Protein AF-A0A3D5FPA0-F1 (afdb_monomer_lite)

Structure (mmCIF, N/CA/C/O backbone):
data_AF-A0A3D5FPA0-F1
#
_entry.id   AF-A0A3D5FPA0-F1
#
loop_
_atom_site.group_PDB
_atom_site.id
_atom_site.type_symbol
_atom_site.label_atom_id
_atom_site.label_alt_id
_atom_site.label_comp_id
_atom_site.label_asym_id
_atom_site.label_entity_id
_atom_site.label_seq_id
_atom_site.pdbx_PDB_ins_code
_atom_site.Cartn_x
_atom_site.Cartn_y
_atom_site.Cartn_z
_atom_site.occupancy
_atom_site.B_iso_or_equiv
_atom_site.auth_seq_id
_atom_site.auth_comp_id
_atom_site.auth_asym_id
_atom_site.auth_atom_id
_atom_site.pdbx_PDB_model_num
ATOM 1 N N . MET A 1 1 ? 46.579 -49.735 29.151 1.00 42.44 1 MET A N 1
ATOM 2 C CA . MET A 1 1 ? 47.731 -49.195 28.395 1.00 42.44 1 MET A CA 1
ATOM 3 C C . MET A 1 1 ? 47.621 -49.626 26.942 1.00 42.44 1 MET A C 1
ATOM 5 O O . MET A 1 1 ? 47.303 -50.780 26.711 1.00 42.44 1 MET A O 1
ATOM 9 N N . LYS A 1 2 ? 47.980 -48.702 26.039 1.00 40.12 2 LYS A N 1
ATOM 10 C CA . LYS A 1 2 ? 48.368 -48.879 24.626 1.00 40.12 2 LYS A CA 1
ATOM 11 C C . LYS A 1 2 ? 47.260 -48.957 23.562 1.00 40.12 2 LYS A C 1
ATOM 13 O O . LYS A 1 2 ? 46.581 -49.954 23.372 1.00 40.12 2 LYS A O 1
ATOM 18 N N . ARG A 1 3 ? 47.174 -47.816 22.866 1.00 49.62 3 ARG A N 1
ATOM 19 C CA . ARG A 1 3 ? 46.714 -47.598 21.490 1.00 49.62 3 ARG A CA 1
ATOM 20 C C . ARG A 1 3 ? 47.587 -48.359 20.471 1.00 49.62 3 ARG A C 1
ATOM 22 O O . ARG A 1 3 ? 48.685 -48.769 20.836 1.00 49.62 3 ARG A O 1
ATOM 29 N N . LEU A 1 4 ? 47.122 -48.331 19.212 1.00 48.69 4 LEU A N 1
ATOM 30 C CA . LEU A 1 4 ? 47.716 -48.721 17.911 1.00 48.69 4 LEU A CA 1
ATOM 31 C C . LEU A 1 4 ? 47.175 -50.054 17.379 1.00 48.69 4 LEU A C 1
ATOM 33 O O . LEU A 1 4 ? 47.233 -51.052 18.076 1.00 48.69 4 LEU A O 1
ATOM 37 N N . GLY A 1 5 ? 46.690 -50.164 16.146 1.00 44.59 5 GLY A N 1
ATOM 38 C CA . GLY A 1 5 ? 46.490 -49.191 15.078 1.00 44.59 5 GLY A CA 1
ATOM 39 C C . GLY A 1 5 ? 45.692 -49.867 13.960 1.00 44.59 5 GLY A C 1
ATOM 40 O O . GLY A 1 5 ? 45.745 -51.086 13.821 1.00 44.59 5 GLY A O 1
ATOM 41 N N . VAL A 1 6 ? 44.931 -49.093 13.190 1.00 55.66 6 VAL A N 1
ATOM 42 C CA . VAL A 1 6 ? 44.276 -49.600 11.978 1.00 55.66 6 VAL A CA 1
ATOM 43 C C . VAL A 1 6 ? 44.965 -48.922 10.796 1.00 55.66 6 VAL A C 1
ATOM 45 O O . VAL A 1 6 ? 44.918 -47.693 10.708 1.00 55.66 6 VAL A O 1
ATOM 48 N N . PRO A 1 7 ? 45.689 -49.677 9.954 1.00 48.78 7 PRO A N 1
ATOM 49 C CA . PRO A 1 7 ? 46.423 -49.121 8.837 1.00 48.78 7 PRO A CA 1
ATOM 50 C C . PRO A 1 7 ? 45.489 -48.835 7.662 1.00 48.78 7 PRO A C 1
ATOM 52 O O . PRO A 1 7 ? 44.495 -49.517 7.429 1.00 48.78 7 PRO A O 1
ATOM 55 N N . SER A 1 8 ? 45.891 -47.813 6.920 1.00 49.59 8 SER A N 1
ATOM 56 C CA . SER A 1 8 ? 45.467 -47.461 5.574 1.00 49.59 8 SER A CA 1
ATOM 57 C C . SER A 1 8 ? 45.300 -48.692 4.671 1.00 49.59 8 SER A C 1
ATOM 59 O O . SER A 1 8 ? 46.284 -49.327 4.294 1.00 49.59 8 SER A O 1
ATOM 61 N N . LEU A 1 9 ? 44.060 -49.020 4.309 1.00 46.31 9 LEU A N 1
ATOM 62 C CA . LEU A 1 9 ? 43.745 -49.844 3.148 1.00 46.31 9 LEU A CA 1
ATOM 63 C C . LEU A 1 9 ? 42.365 -49.407 2.630 1.00 46.31 9 LEU A C 1
ATOM 65 O O . LEU A 1 9 ? 41.378 -49.518 3.350 1.00 46.31 9 LEU A O 1
ATOM 69 N N . ILE A 1 10 ? 42.321 -48.962 1.367 1.00 49.41 10 ILE A N 1
ATOM 70 C CA . ILE A 1 10 ? 41.118 -48.701 0.549 1.00 49.41 10 ILE A CA 1
ATOM 71 C C . ILE A 1 10 ? 40.414 -47.360 0.882 1.00 49.41 10 ILE A C 1
ATOM 73 O O . ILE A 1 10 ? 39.303 -47.327 1.388 1.00 49.41 10 ILE A O 1
ATOM 77 N N . LEU A 1 11 ? 41.005 -46.171 0.730 1.00 49.81 11 LEU A N 1
ATOM 78 C CA . LEU A 1 11 ? 41.378 -45.488 -0.520 1.00 49.81 11 LEU A CA 1
ATOM 79 C C . LEU A 1 11 ? 41.120 -46.278 -1.819 1.00 49.81 11 LEU A C 1
ATOM 81 O O . LEU A 1 11 ? 42.069 -46.782 -2.398 1.00 49.81 11 LEU A O 1
ATOM 85 N N . LEU A 1 12 ? 39.853 -46.417 -2.239 1.00 46.34 12 LEU A N 1
ATOM 86 C CA . LEU A 1 12 ? 39.414 -46.729 -3.620 1.00 46.34 12 LEU A CA 1
ATOM 87 C C . LEU A 1 12 ? 37.866 -46.723 -3.704 1.00 46.34 12 LEU A C 1
ATOM 89 O O . LEU A 1 12 ? 37.225 -47.721 -4.009 1.00 46.34 12 LEU A O 1
ATOM 93 N N . PHE A 1 13 ? 37.245 -45.577 -3.422 1.00 42.53 13 PHE A N 1
ATOM 94 C CA . PHE A 1 13 ? 35.935 -45.247 -4.007 1.00 42.53 13 PHE A CA 1
ATOM 95 C C . PHE A 1 13 ? 36.018 -43.839 -4.595 1.00 42.53 13 PHE A C 1
ATOM 97 O O . PHE A 1 13 ? 35.327 -42.894 -4.228 1.00 42.53 13 PHE A O 1
ATOM 104 N N . SER A 1 14 ? 37.011 -43.704 -5.469 1.00 44.31 14 SER A N 1
ATOM 105 C CA . SER A 1 14 ? 37.078 -42.663 -6.470 1.00 44.31 14 SER A CA 1
ATOM 106 C C . SER A 1 14 ? 35.885 -42.805 -7.412 1.00 44.31 14 SER A C 1
ATOM 108 O O . SER A 1 14 ? 35.774 -43.818 -8.094 1.00 44.31 14 SER A O 1
ATOM 110 N N . LEU A 1 15 ? 35.121 -41.717 -7.507 1.00 52.38 15 LEU A N 1
ATOM 111 C CA . LEU A 1 15 ? 34.767 -41.081 -8.776 1.00 52.38 15 LEU A CA 1
ATOM 112 C C . LEU A 1 15 ? 33.705 -41.779 -9.646 1.00 52.38 15 LEU A C 1
ATOM 114 O O . LEU A 1 15 ? 33.808 -42.958 -9.964 1.00 52.38 15 LEU A O 1
ATOM 118 N N . SER A 1 16 ? 32.777 -40.958 -10.159 1.00 50.19 16 SER A N 1
ATOM 119 C CA . SER A 1 16 ? 31.580 -41.265 -10.977 1.00 50.19 16 SER A CA 1
ATOM 120 C C . SER A 1 16 ? 30.334 -41.447 -10.100 1.00 50.19 16 SER A C 1
ATOM 122 O O . SER A 1 16 ? 30.179 -42.458 -9.435 1.00 50.19 16 SER A O 1
ATOM 124 N N . ILE A 1 17 ? 29.420 -40.479 -10.006 1.00 49.50 17 ILE A N 1
ATOM 125 C CA . ILE A 1 17 ? 28.580 -40.026 -11.119 1.00 49.50 17 ILE A CA 1
ATOM 126 C C . ILE A 1 17 ? 28.383 -38.504 -11.074 1.00 49.50 17 ILE A C 1
ATOM 128 O O . ILE A 1 17 ? 27.744 -37.940 -10.190 1.00 49.50 17 ILE A O 1
ATOM 132 N N . LEU A 1 18 ? 28.957 -37.877 -12.093 1.00 50.56 18 LEU A N 1
ATOM 133 C CA . LEU A 1 18 ? 28.573 -36.603 -12.678 1.00 50.56 18 LEU A CA 1
ATOM 134 C C . LEU A 1 18 ? 27.237 -36.794 -13.411 1.00 50.56 18 LEU A C 1
ATOM 136 O O . LEU A 1 18 ? 27.136 -37.747 -14.181 1.00 50.56 18 LEU A O 1
ATOM 140 N N . SER A 1 19 ? 26.260 -35.911 -13.174 1.00 45.09 19 SER A N 1
ATOM 141 C CA . SER A 1 19 ? 25.299 -35.344 -14.152 1.00 45.09 19 SER A CA 1
ATOM 142 C C . SER A 1 19 ? 24.107 -34.719 -13.410 1.00 45.09 19 SER A C 1
ATOM 144 O O . SER A 1 19 ? 23.023 -35.295 -13.361 1.00 45.09 19 SER A O 1
ATOM 146 N N . ALA A 1 20 ? 24.292 -33.540 -12.812 1.00 51.88 20 ALA A N 1
ATOM 147 C CA . ALA A 1 20 ? 23.155 -32.645 -12.614 1.00 51.88 20 ALA A CA 1
ATOM 148 C C . ALA A 1 20 ? 22.928 -31.928 -13.956 1.00 51.88 20 ALA A C 1
ATOM 150 O O . ALA A 1 20 ? 23.916 -31.483 -14.544 1.00 51.88 20 ALA A O 1
ATOM 151 N N . PRO A 1 21 ? 21.694 -31.835 -14.480 1.00 53.19 21 PRO A N 1
ATOM 152 C CA . PRO A 1 21 ? 21.444 -31.017 -15.654 1.00 53.19 21 PRO A CA 1
ATOM 153 C C . PRO A 1 21 ? 21.794 -29.575 -15.289 1.00 53.19 21 PRO A C 1
ATOM 155 O O . PRO A 1 21 ? 21.227 -29.008 -14.354 1.00 53.19 21 PRO A O 1
ATOM 158 N N . GLU A 1 22 ? 22.764 -29.007 -16.001 1.00 47.34 22 GLU A N 1
ATOM 159 C CA . GLU A 1 22 ? 23.011 -27.573 -16.005 1.00 47.34 22 GLU A CA 1
ATOM 160 C C . GLU A 1 22 ? 21.697 -26.919 -16.424 1.00 47.34 22 GLU A C 1
ATOM 162 O O . GLU A 1 22 ? 21.293 -26.974 -17.587 1.00 47.34 22 GLU A O 1
ATOM 167 N N . ALA A 1 23 ? 20.973 -26.368 -15.448 1.00 49.09 23 ALA A N 1
ATOM 168 C CA . ALA A 1 23 ? 19.883 -25.464 -15.735 1.00 49.09 23 ALA A CA 1
ATOM 169 C C . ALA A 1 23 ? 20.468 -24.401 -16.662 1.00 49.09 23 ALA A C 1
ATOM 171 O O . ALA A 1 23 ? 21.440 -23.726 -16.308 1.00 49.09 23 ALA A O 1
ATOM 172 N N . LEU A 1 24 ? 19.916 -24.348 -17.871 1.00 43.62 24 LEU A N 1
ATOM 173 C CA . LEU A 1 24 ? 20.225 -23.385 -18.904 1.00 43.62 24 LEU A CA 1
ATOM 174 C C . LEU A 1 24 ? 19.980 -21.995 -18.310 1.00 43.62 24 LEU A C 1
ATOM 176 O O . LEU A 1 24 ? 18.877 -21.458 -18.370 1.00 43.62 24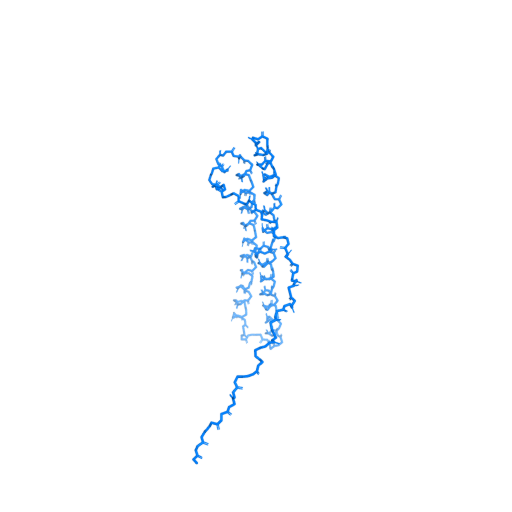 LEU A O 1
ATOM 180 N N . HIS A 1 25 ? 21.004 -21.430 -17.676 1.00 42.97 25 HIS A N 1
ATOM 181 C CA . HIS A 1 25 ? 21.039 -20.026 -17.333 1.00 42.97 25 HIS A CA 1
ATOM 182 C C . HIS A 1 25 ? 21.196 -19.324 -18.673 1.00 42.97 25 HIS A C 1
ATOM 184 O O . HIS A 1 25 ? 22.310 -19.100 -19.147 1.00 42.97 25 HIS A O 1
ATOM 190 N N . ALA A 1 26 ? 20.069 -19.038 -19.326 1.00 43.28 26 ALA A N 1
ATOM 191 C CA . ALA A 1 26 ? 20.018 -17.977 -20.306 1.00 43.28 26 ALA A CA 1
ATOM 192 C C . ALA A 1 26 ? 20.499 -16.733 -19.558 1.00 43.28 26 ALA A C 1
ATOM 194 O O . ALA A 1 26 ? 19.760 -16.126 -18.786 1.00 43.28 26 ALA A O 1
ATOM 195 N N . ALA A 1 27 ? 21.793 -16.445 -19.687 1.00 36.53 27 ALA A N 1
ATOM 196 C CA . ALA A 1 27 ? 22.389 -15.231 -19.192 1.00 36.53 27 ALA A CA 1
ATOM 197 C C . ALA A 1 27 ? 21.688 -14.109 -19.948 1.00 36.53 27 ALA A C 1
ATOM 199 O O . ALA A 1 27 ? 22.028 -13.810 -21.093 1.00 36.53 27 ALA A O 1
ATOM 200 N N . ILE A 1 28 ? 20.655 -13.542 -19.328 1.00 39.78 28 ILE A N 1
ATOM 201 C CA . ILE A 1 28 ? 20.082 -12.287 -19.774 1.00 39.78 28 ILE A CA 1
ATOM 202 C C . ILE A 1 28 ? 21.263 -11.326 -19.713 1.00 39.78 28 ILE A C 1
ATOM 204 O O . ILE A 1 28 ? 21.742 -10.987 -18.629 1.00 39.78 28 ILE A O 1
ATOM 208 N N . LYS A 1 29 ? 21.804 -10.961 -20.878 1.00 37.78 29 LYS A N 1
ATOM 209 C CA . LYS A 1 29 ? 22.749 -9.857 -21.007 1.00 37.78 29 LYS A CA 1
ATOM 210 C C . LYS A 1 29 ? 21.966 -8.590 -20.684 1.00 37.78 29 LYS A C 1
ATOM 212 O O . LYS A 1 29 ? 21.555 -7.858 -21.573 1.00 37.78 29 LYS A O 1
ATOM 217 N N . ILE A 1 30 ? 21.722 -8.356 -19.399 1.00 44.03 30 ILE A N 1
ATOM 218 C CA . ILE A 1 30 ? 21.310 -7.054 -18.905 1.00 44.03 30 ILE A CA 1
ATOM 219 C C . ILE A 1 30 ? 22.582 -6.220 -18.973 1.00 44.03 30 ILE A C 1
ATOM 221 O O . ILE A 1 30 ? 23.387 -6.196 -18.042 1.00 44.03 30 ILE A O 1
ATOM 225 N N . GLY A 1 31 ? 22.825 -5.610 -20.133 1.00 46.19 31 GLY A N 1
ATOM 226 C CA . GLY A 1 31 ? 23.714 -4.464 -20.175 1.00 46.19 31 GLY A CA 1
ATOM 227 C C . GLY A 1 31 ? 23.150 -3.458 -19.181 1.00 46.19 31 GLY A C 1
ATOM 228 O O . GLY A 1 31 ? 21.977 -3.103 -19.277 1.00 46.19 31 GLY A O 1
ATOM 229 N N . TYR A 1 32 ? 23.949 -3.055 -18.194 1.00 41.78 32 TYR A N 1
ATOM 230 C CA . TYR A 1 32 ? 23.642 -1.888 -17.375 1.00 41.78 32 TYR A CA 1
ATOM 231 C C . TYR A 1 32 ? 23.632 -0.681 -18.316 1.00 41.78 32 TYR A C 1
ATOM 233 O O . TYR A 1 32 ? 24.656 -0.034 -18.526 1.00 41.78 32 TYR A O 1
ATOM 241 N N . ILE A 1 33 ? 22.497 -0.427 -18.960 1.00 51.84 33 ILE A N 1
ATOM 242 C CA . ILE A 1 33 ? 22.252 0.853 -19.596 1.00 51.84 33 ILE A CA 1
ATOM 243 C C . ILE A 1 33 ? 21.822 1.755 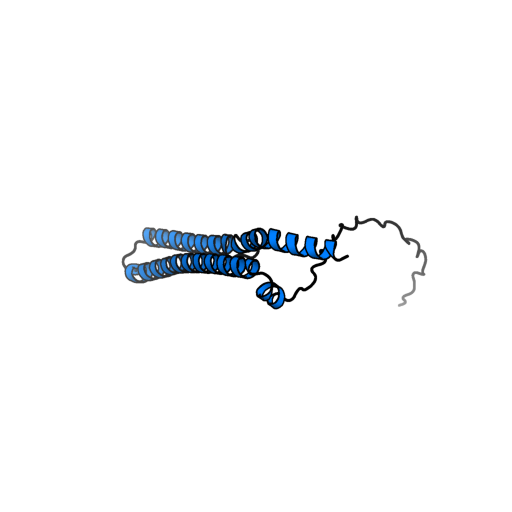-18.454 1.00 51.84 33 ILE A C 1
ATOM 245 O O . ILE A 1 33 ? 20.846 1.457 -17.764 1.00 51.84 33 ILE A O 1
ATOM 249 N N . ASP A 1 34 ? 22.605 2.802 -18.216 1.00 57.09 34 ASP A N 1
ATOM 250 C CA . ASP A 1 34 ? 22.283 3.804 -17.215 1.00 57.09 34 ASP A CA 1
ATOM 251 C C . ASP A 1 34 ? 20.848 4.281 -17.463 1.00 57.09 34 ASP A C 1
ATOM 253 O O . ASP A 1 34 ? 20.521 4.789 -18.542 1.00 57.09 34 ASP A O 1
ATOM 257 N N . SER A 1 35 ? 19.974 4.047 -16.486 1.00 57.56 35 SER A N 1
ATOM 258 C CA . SER A 1 35 ? 18.567 4.431 -16.541 1.00 57.56 35 SER A CA 1
ATOM 259 C C . SER A 1 35 ? 18.402 5.920 -16.856 1.00 57.56 35 SER A C 1
ATOM 261 O O . SER A 1 35 ? 17.415 6.293 -17.485 1.00 57.56 35 SER A O 1
ATOM 263 N N . GLU A 1 36 ? 19.389 6.759 -16.514 1.00 58.28 36 GLU A N 1
ATOM 264 C CA . GLU A 1 36 ? 19.419 8.177 -16.882 1.00 58.28 36 GLU A CA 1
ATOM 265 C C . GLU A 1 36 ? 19.540 8.386 -18.403 1.00 58.28 36 GLU A C 1
ATOM 267 O O . GLU A 1 36 ? 18.809 9.188 -18.982 1.00 58.28 36 GLU A O 1
ATOM 272 N N . ILE A 1 37 ? 20.391 7.614 -19.088 1.00 62.41 37 ILE A N 1
ATOM 273 C CA . ILE A 1 37 ? 20.597 7.736 -20.540 1.00 62.41 37 ILE A CA 1
ATOM 274 C C . ILE A 1 37 ? 19.356 7.268 -21.306 1.00 62.41 37 ILE A C 1
ATOM 276 O O . ILE A 1 37 ? 18.956 7.908 -22.281 1.00 62.41 37 ILE A O 1
ATOM 280 N N . LEU A 1 38 ? 18.719 6.178 -20.86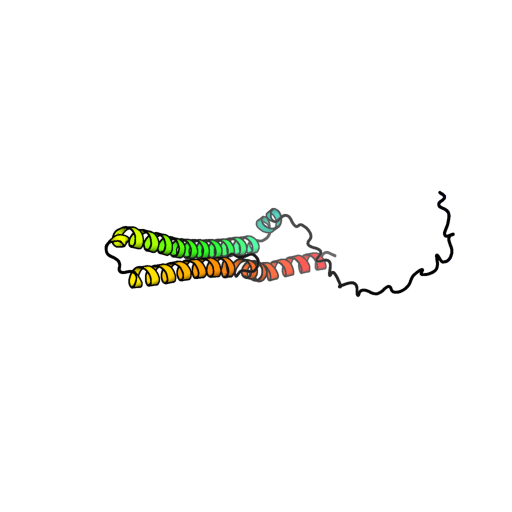8 1.00 62.28 38 LEU A N 1
ATOM 281 C CA . LEU A 1 38 ? 17.457 5.723 -21.462 1.00 62.28 38 LEU A CA 1
ATOM 282 C C . LEU A 1 38 ? 16.351 6.765 -21.268 1.00 62.28 38 LEU A C 1
ATOM 284 O O . LEU A 1 38 ? 15.624 7.063 -22.215 1.00 62.28 38 LEU A O 1
ATOM 288 N N . ARG A 1 39 ? 16.275 7.383 -20.083 1.00 60.50 39 ARG A N 1
ATOM 289 C CA . ARG A 1 39 ? 15.293 8.429 -19.768 1.00 60.50 39 ARG A C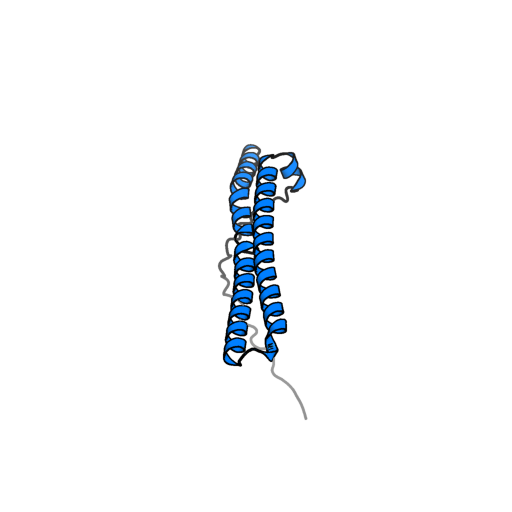A 1
ATOM 290 C C . ARG A 1 39 ? 15.476 9.699 -20.603 1.00 60.50 39 ARG A C 1
ATOM 292 O O . ARG A 1 39 ? 14.484 10.337 -20.955 1.00 60.50 39 ARG A O 1
ATOM 299 N N . GLU A 1 40 ? 16.712 10.079 -20.921 1.00 64.56 40 GLU A N 1
ATOM 300 C CA . GLU A 1 40 ? 17.011 11.240 -21.773 1.00 64.56 40 GLU A CA 1
ATOM 301 C C . GLU A 1 40 ? 16.765 10.973 -23.263 1.00 64.56 40 GLU A C 1
ATOM 303 O O . GLU A 1 40 ? 16.387 11.879 -24.008 1.00 64.56 40 GLU A O 1
ATOM 308 N N . ARG A 1 41 ? 16.997 9.738 -23.718 1.00 68.56 41 ARG A N 1
ATOM 309 C CA . ARG A 1 41 ? 16.971 9.380 -25.145 1.00 68.56 41 ARG A CA 1
ATOM 310 C C . ARG A 1 41 ? 15.626 8.826 -25.614 1.00 68.56 41 ARG A C 1
ATOM 312 O O . ARG A 1 41 ? 15.366 8.867 -26.814 1.00 68.56 41 ARG A O 1
ATOM 319 N N . MET A 1 42 ? 14.791 8.318 -24.707 1.00 75.31 42 MET A N 1
ATOM 320 C CA . MET A 1 42 ? 13.546 7.616 -25.037 1.00 75.31 42 MET A CA 1
ATOM 321 C C . MET A 1 42 ? 12.361 8.193 -24.244 1.00 75.31 42 MET A C 1
ATOM 323 O O . MET A 1 42 ? 12.137 7.823 -23.087 1.00 75.31 42 MET A O 1
ATOM 327 N N . PRO A 1 43 ? 11.562 9.08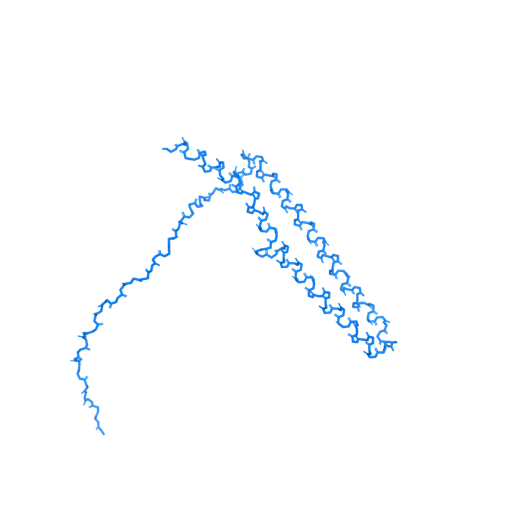8 -24.850 1.00 82.12 43 PRO A N 1
ATOM 328 C CA . PRO A 1 43 ? 10.369 9.665 -24.226 1.00 82.12 43 PRO A CA 1
ATOM 329 C C . PRO A 1 43 ? 9.366 8.624 -23.703 1.00 82.12 43 PRO A C 1
ATOM 331 O O . PRO A 1 43 ? 8.606 8.910 -22.777 1.00 82.12 43 PRO A O 1
ATOM 334 N N . GLU A 1 44 ? 9.359 7.420 -24.278 1.00 81.56 44 GLU A N 1
ATOM 335 C CA . GLU A 1 44 ? 8.529 6.295 -23.850 1.00 81.56 44 GLU A CA 1
ATOM 336 C C . GLU A 1 44 ? 8.875 5.816 -22.434 1.00 81.56 44 GLU A C 1
ATOM 338 O O . GLU A 1 44 ? 7.961 5.539 -21.659 1.00 81.56 44 GLU A O 1
ATOM 343 N N . PHE A 1 45 ? 10.158 5.802 -22.048 1.00 82.06 45 PHE A N 1
ATOM 344 C CA . PHE A 1 45 ? 10.562 5.454 -20.678 1.00 82.06 45 PHE A CA 1
ATOM 345 C C . PHE A 1 45 ? 9.963 6.427 -19.662 1.00 82.06 45 PHE A C 1
ATOM 347 O O . PHE A 1 45 ? 9.403 6.006 -18.654 1.00 82.06 45 PHE A O 1
ATOM 354 N N . GLN A 1 46 ? 9.984 7.728 -19.965 1.00 82.31 46 GLN A N 1
ATOM 355 C CA . GLN A 1 46 ? 9.392 8.734 -19.084 1.00 82.31 46 GLN A CA 1
ATOM 356 C C . GLN A 1 46 ? 7.868 8.593 -18.959 1.00 82.31 46 GLN A C 1
ATOM 358 O O . GLN A 1 46 ? 7.294 8.935 -17.926 1.00 82.31 46 GLN A O 1
ATOM 363 N N . GLN A 1 47 ? 7.182 8.143 -20.014 1.00 87.88 47 GLN A N 1
ATOM 364 C CA . GLN A 1 47 ? 5.740 7.884 -19.950 1.00 87.88 47 GLN A CA 1
ATOM 365 C C . GLN A 1 47 ? 5.436 6.704 -19.027 1.00 87.88 47 GLN A C 1
ATOM 367 O O . GLN A 1 47 ? 4.557 6.823 -18.176 1.00 87.88 47 GLN A O 1
ATOM 372 N N . ILE A 1 48 ? 6.206 5.622 -19.147 1.00 88.81 48 ILE A N 1
ATOM 373 C CA . ILE A 1 48 ? 6.081 4.431 -18.301 1.00 88.81 48 ILE A CA 1
ATOM 374 C C . ILE A 1 48 ? 6.369 4.772 -16.836 1.00 88.81 48 ILE A C 1
ATOM 376 O O . ILE A 1 48 ? 5.585 4.404 -15.965 1.00 88.81 48 ILE A O 1
ATOM 380 N N . GLU A 1 49 ? 7.441 5.522 -16.557 1.00 85.44 49 GLU A N 1
ATOM 381 C CA . GLU A 1 49 ? 7.766 5.998 -15.204 1.00 85.44 49 GLU A CA 1
ATOM 382 C C . GLU A 1 49 ? 6.601 6.795 -14.597 1.00 85.44 49 GLU A C 1
ATOM 384 O O . GLU A 1 49 ? 6.186 6.528 -13.469 1.00 85.44 49 GLU A O 1
ATOM 389 N N . ARG A 1 50 ? 6.017 7.734 -15.357 1.00 90.88 50 ARG A N 1
ATOM 390 C CA . ARG A 1 50 ? 4.860 8.520 -14.898 1.00 90.88 50 ARG A CA 1
ATOM 391 C C . ARG A 1 50 ? 3.628 7.660 -14.643 1.00 90.88 50 ARG A C 1
ATOM 393 O O . ARG A 1 50 ? 2.900 7.913 -13.686 1.00 90.88 50 ARG A O 1
ATOM 400 N N . GLU A 1 51 ? 3.364 6.679 -15.498 1.00 92.50 51 GLU A N 1
ATOM 401 C CA . GLU A 1 51 ? 2.217 5.792 -15.331 1.00 92.50 51 GLU A CA 1
ATOM 402 C C . GLU A 1 51 ? 2.372 4.900 -14.097 1.00 92.50 51 GLU A C 1
ATOM 404 O O . GLU A 1 51 ? 1.443 4.806 -13.293 1.00 92.50 51 GLU A O 1
ATOM 409 N N . LEU A 1 52 ? 3.555 4.318 -13.895 1.00 92.38 52 LEU A N 1
ATOM 410 C CA . LEU A 1 52 ? 3.859 3.520 -12.709 1.00 92.38 52 LEU A CA 1
ATOM 411 C C . LEU A 1 52 ? 3.764 4.346 -11.428 1.00 92.38 52 LEU A C 1
ATOM 413 O O . LEU A 1 52 ? 3.154 3.891 -10.464 1.00 92.38 52 LEU A O 1
ATOM 417 N N . GLU A 1 53 ? 4.296 5.567 -11.426 1.00 91.81 53 GLU A N 1
ATOM 418 C CA . GLU A 1 53 ? 4.198 6.460 -10.271 1.00 91.81 53 GLU A CA 1
ATOM 419 C C . GLU A 1 53 ? 2.736 6.816 -9.962 1.00 91.81 53 GLU A C 1
ATOM 421 O O . GLU A 1 53 ? 2.311 6.750 -8.810 1.00 91.81 53 GLU A O 1
ATOM 426 N N . ARG A 1 54 ? 1.918 7.088 -10.988 1.00 97.00 54 ARG A N 1
ATOM 427 C CA . ARG A 1 54 ? 0.478 7.331 -10.811 1.00 97.00 54 ARG A CA 1
ATOM 428 C C . ARG A 1 54 ? -0.234 6.122 -10.196 1.00 97.00 54 ARG A C 1
ATOM 430 O O . ARG A 1 54 ? -1.054 6.295 -9.295 1.00 97.00 54 ARG A O 1
ATOM 437 N N . LEU A 1 55 ? 0.041 4.907 -10.683 1.00 95.19 55 LEU A N 1
ATOM 438 C CA . LEU A 1 55 ? -0.541 3.684 -10.116 1.00 95.19 55 LEU A CA 1
ATOM 439 C C . LEU A 1 55 ? -0.096 3.471 -8.667 1.00 95.19 55 LEU A C 1
ATOM 441 O O . LEU A 1 55 ? -0.921 3.151 -7.813 1.00 95.19 55 LEU A O 1
ATOM 445 N N . LYS A 1 56 ? 1.192 3.669 -8.384 1.00 94.25 56 LYS A N 1
ATOM 446 C CA . LYS A 1 56 ? 1.749 3.534 -7.040 1.00 94.25 56 LYS A CA 1
ATOM 447 C C . LYS A 1 56 ? 1.061 4.487 -6.063 1.00 94.25 56 LYS A C 1
ATOM 449 O O . LYS A 1 56 ? 0.554 4.022 -5.048 1.00 94.25 56 LYS A O 1
ATOM 454 N N . GLN A 1 57 ? 0.951 5.769 -6.409 1.00 96.69 57 GLN A N 1
ATOM 455 C CA . GLN A 1 57 ? 0.257 6.769 -5.589 1.00 96.69 57 GLN A CA 1
ATOM 456 C C . GLN A 1 57 ? -1.212 6.407 -5.354 1.00 96.69 57 GLN A C 1
ATOM 458 O O . GLN A 1 57 ? -1.725 6.567 -4.249 1.00 96.69 57 GLN A O 1
ATOM 463 N N . GLN A 1 58 ? -1.893 5.879 -6.374 1.00 98.12 58 GLN A N 1
ATOM 464 C CA . GLN A 1 58 ? -3.272 5.418 -6.238 1.00 98.12 58 GLN A CA 1
ATOM 465 C C . GLN A 1 58 ? -3.391 4.283 -5.207 1.00 98.12 58 GLN A C 1
ATOM 467 O O . GLN A 1 58 ? -4.275 4.324 -4.352 1.00 98.12 58 GLN A O 1
ATOM 472 N N . TYR A 1 59 ? -2.510 3.281 -5.263 1.00 98.06 59 TYR A N 1
ATOM 473 C CA . TYR A 1 59 ? -2.525 2.183 -4.295 1.00 98.06 59 TYR A CA 1
ATOM 474 C C . TYR A 1 59 ? -2.105 2.631 -2.895 1.00 98.06 59 TYR A C 1
ATOM 476 O O . TYR A 1 59 ? -2.696 2.182 -1.917 1.00 98.06 59 TYR A O 1
ATOM 484 N N . GLU A 1 60 ? -1.122 3.524 -2.781 1.00 96.31 60 GLU A N 1
ATOM 485 C CA . GLU A 1 60 ? -0.721 4.105 -1.497 1.00 96.31 60 GLU A CA 1
ATOM 486 C C . GLU A 1 60 ? -1.888 4.856 -0.846 1.00 96.31 60 GLU A C 1
ATOM 488 O O . GLU A 1 60 ? -2.167 4.637 0.333 1.00 96.31 60 GLU A O 1
ATOM 493 N N . GLN A 1 61 ? -2.637 5.652 -1.616 1.00 98.31 61 GLN A N 1
ATOM 494 C CA . GLN A 1 61 ? -3.826 6.339 -1.113 1.00 98.31 61 GLN A CA 1
ATOM 495 C C . GLN A 1 61 ? -4.901 5.351 -0.638 1.00 98.31 61 GLN A C 1
ATOM 497 O O . GLN A 1 61 ? -5.455 5.514 0.447 1.00 98.31 61 GLN A O 1
ATOM 502 N N . GLU A 1 62 ? -5.173 4.292 -1.402 1.00 98.00 62 GLU A N 1
ATOM 503 C CA . GLU A 1 62 ? -6.163 3.286 -1.002 1.00 98.00 62 GLU A CA 1
ATOM 504 C C . GLU A 1 62 ? -5.728 2.516 0.263 1.00 98.00 62 GLU A C 1
ATOM 506 O O . GLU A 1 62 ? -6.549 2.233 1.141 1.00 98.00 62 GLU A O 1
ATOM 511 N N . ALA A 1 63 ? -4.433 2.223 0.412 1.00 98.06 63 ALA A N 1
ATOM 512 C CA . ALA A 1 63 ? -3.887 1.643 1.637 1.00 98.06 63 ALA A CA 1
ATOM 513 C C . ALA A 1 63 ? -4.033 2.602 2.833 1.00 98.06 63 ALA A C 1
ATOM 515 O O . ALA A 1 63 ? -4.424 2.175 3.922 1.00 98.06 63 ALA A O 1
ATOM 516 N N . MET A 1 64 ? -3.782 3.901 2.635 1.00 97.69 64 MET A N 1
ATOM 517 C CA . MET A 1 64 ? -3.972 4.932 3.662 1.00 97.69 64 MET A CA 1
ATOM 518 C C . MET A 1 64 ? -5.436 5.064 4.098 1.00 97.69 64 MET A C 1
ATOM 520 O O . MET A 1 64 ? -5.711 5.219 5.292 1.00 97.69 64 MET A O 1
ATOM 524 N N . ASP A 1 65 ? -6.383 4.957 3.169 1.00 98.00 65 ASP A N 1
ATOM 525 C CA . ASP A 1 65 ? -7.815 5.001 3.476 1.00 98.00 65 ASP A CA 1
ATOM 526 C C . ASP A 1 65 ? -8.234 3.788 4.327 1.00 98.00 65 ASP A C 1
ATOM 528 O O . ASP A 1 65 ? -8.940 3.928 5.334 1.00 98.00 65 ASP A O 1
ATOM 532 N N . ARG A 1 66 ? -7.732 2.593 3.988 1.00 98.00 66 ARG A N 1
ATOM 533 C CA . ARG A 1 66 ? -7.932 1.358 4.772 1.00 98.00 66 ARG A CA 1
ATOM 534 C C . ARG A 1 66 ? -7.306 1.459 6.166 1.00 98.00 66 ARG A C 1
ATOM 536 O O . ARG A 1 66 ? -7.956 1.120 7.155 1.00 98.00 66 ARG A O 1
ATOM 543 N N . GLN A 1 67 ? -6.089 1.991 6.268 1.00 97.56 67 GLN A N 1
ATOM 544 C CA . GLN A 1 67 ? -5.424 2.243 7.549 1.00 97.56 67 GLN A CA 1
ATOM 545 C C . GLN A 1 67 ? -6.207 3.249 8.406 1.00 97.56 67 GLN A C 1
ATOM 547 O O . GLN A 1 67 ? -6.348 3.070 9.616 1.00 97.56 67 GLN A O 1
ATOM 552 N N . SER A 1 68 ? -6.772 4.285 7.786 1.00 97.31 68 SER A N 1
ATOM 553 C CA . SER A 1 68 ? -7.609 5.269 8.477 1.00 97.31 68 SER A CA 1
ATOM 554 C C . SER A 1 68 ? -8.894 4.645 9.024 1.00 97.31 68 SER A C 1
ATOM 556 O O . SER A 1 68 ? -9.345 5.012 10.109 1.00 97.31 68 SER A O 1
ATOM 558 N N . LYS A 1 69 ? -9.477 3.669 8.314 1.00 95.25 69 LYS A N 1
ATOM 559 C CA . LYS A 1 69 ? -10.627 2.900 8.810 1.00 95.25 69 LYS A CA 1
ATOM 560 C C . LYS A 1 69 ? -10.275 2.104 10.072 1.00 95.25 69 LYS A C 1
ATOM 562 O O . LYS A 1 69 ? -11.061 2.117 11.015 1.00 95.25 69 LYS A O 1
ATOM 567 N N . LEU A 1 70 ? -9.100 1.473 10.117 1.00 97.38 70 LEU A N 1
ATOM 568 C CA . LEU A 1 70 ? -8.617 0.754 11.305 1.00 97.38 70 LEU A CA 1
ATOM 569 C C . LEU A 1 70 ? -8.475 1.672 12.521 1.00 97.38 70 LEU A C 1
ATOM 571 O O . LEU A 1 70 ? -8.943 1.331 13.605 1.00 97.38 70 LEU A O 1
ATOM 575 N N . ILE A 1 71 ? -7.881 2.853 12.325 1.00 97.25 71 ILE A N 1
ATOM 576 C CA . ILE A 1 71 ? -7.728 3.853 13.391 1.00 97.25 71 ILE A CA 1
ATOM 577 C C . ILE A 1 71 ? -9.103 4.263 13.930 1.00 97.25 71 ILE A C 1
ATOM 579 O O . ILE A 1 71 ? -9.314 4.250 15.139 1.00 97.25 71 ILE A O 1
ATOM 583 N N . LYS A 1 72 ? -10.071 4.543 13.046 1.00 96.19 72 LYS A N 1
ATOM 584 C CA . LYS A 1 72 ? -11.445 4.882 13.452 1.00 96.19 72 LYS A CA 1
ATOM 585 C C . LYS A 1 72 ? -12.116 3.766 14.252 1.00 96.19 72 LYS A C 1
ATOM 587 O O . LYS A 1 72 ? -12.685 4.046 15.299 1.00 96.19 72 LYS A O 1
ATOM 592 N N . LEU A 1 73 ? -12.000 2.513 13.808 1.00 94.88 73 LEU A N 1
ATOM 593 C CA . LEU A 1 73 ? -12.525 1.350 14.536 1.00 94.88 73 LEU A CA 1
ATOM 594 C C . LEU A 1 73 ? -11.957 1.269 15.960 1.00 94.88 73 LEU A C 1
ATOM 596 O O . LEU A 1 73 ? -12.697 1.055 16.921 1.00 94.88 73 LEU A O 1
ATOM 600 N N . GLN A 1 74 ? -10.649 1.487 16.099 1.00 95.56 74 GLN A N 1
ATOM 601 C CA . GLN A 1 74 ? -9.970 1.464 17.389 1.00 95.56 74 GLN A CA 1
ATOM 602 C C . GLN A 1 74 ? -10.386 2.636 18.291 1.00 95.56 74 GLN A C 1
ATOM 604 O O . GLN A 1 74 ? -10.538 2.468 19.503 1.00 95.56 74 GLN A O 1
ATOM 609 N N . GLU A 1 75 ? -10.556 3.832 17.728 1.00 96.50 75 GLU A N 1
ATOM 610 C CA . GLU A 1 75 ? -11.047 4.998 18.465 1.00 96.50 75 GLU A CA 1
ATOM 611 C C . GLU A 1 75 ? -12.490 4.810 18.937 1.00 96.50 75 GLU A C 1
ATOM 613 O O . GLU A 1 75 ? -12.821 5.155 20.072 1.00 96.50 75 GLU A O 1
ATOM 618 N N . ASP A 1 76 ? -13.354 4.268 18.082 1.00 93.94 76 ASP A N 1
ATOM 619 C CA . ASP A 1 76 ? -14.762 4.046 18.401 1.00 93.94 76 ASP A CA 1
ATOM 620 C C . ASP A 1 76 ? -14.923 2.973 19.480 1.00 93.94 76 ASP A C 1
ATOM 622 O O . ASP A 1 76 ? -15.726 3.153 20.400 1.00 93.94 76 ASP A O 1
ATOM 626 N N . PHE A 1 77 ? -14.096 1.922 19.440 1.00 94.81 77 PHE A N 1
ATOM 627 C CA . PHE A 1 77 ? -14.007 0.939 20.518 1.00 94.81 77 PHE A CA 1
ATOM 628 C C . PHE A 1 77 ? -13.661 1.609 21.852 1.00 94.81 77 PHE A C 1
ATOM 630 O O . PHE A 1 77 ? -14.405 1.465 22.819 1.00 94.81 77 PHE A O 1
ATOM 637 N N . GLN A 1 78 ? -12.588 2.404 21.899 1.00 94.88 78 GLN A N 1
ATOM 638 C CA . GLN A 1 78 ? -12.140 3.073 23.128 1.00 94.88 78 GLN A CA 1
ATOM 639 C C . GLN A 1 78 ? -13.189 4.036 23.699 1.00 94.88 78 GLN A C 1
ATOM 641 O O . GLN A 1 78 ? -13.386 4.094 24.911 1.00 94.88 78 GLN A O 1
ATOM 646 N N . LYS A 1 79 ? -13.896 4.784 22.840 1.00 95.50 79 LYS A N 1
ATOM 647 C CA . LYS A 1 79 ? -14.947 5.725 23.271 1.00 95.50 79 LYS A CA 1
ATOM 648 C C . LYS A 1 79 ? -16.142 5.018 23.909 1.00 95.50 79 LYS A C 1
ATOM 650 O O . LYS A 1 79 ? -16.813 5.606 24.754 1.00 95.50 79 LYS A O 1
ATOM 655 N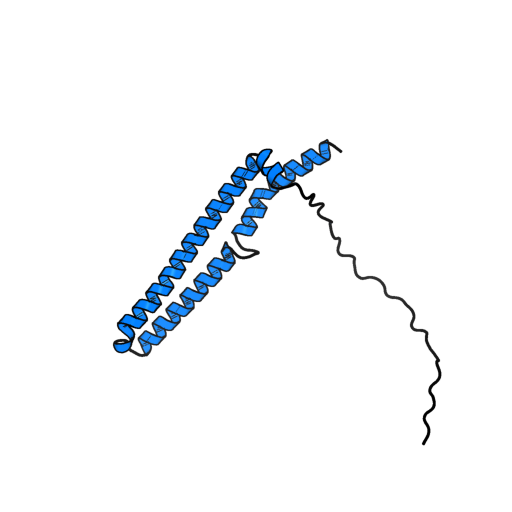 N . GLN A 1 80 ? -16.441 3.797 23.470 1.00 94.19 80 GLN A N 1
ATOM 656 C CA . GLN A 1 80 ? -17.667 3.090 23.837 1.00 94.19 80 GLN A CA 1
ATOM 657 C C . GLN A 1 80 ? -17.425 1.905 24.775 1.00 94.19 80 GLN A C 1
ATOM 659 O O . GLN A 1 80 ? -18.394 1.366 25.294 1.00 94.19 80 GLN A O 1
ATOM 664 N N . GLU A 1 81 ? -16.175 1.521 25.043 1.00 93.19 81 GLU A N 1
ATOM 665 C CA . GLU A 1 81 ? -15.782 0.266 25.704 1.00 93.19 81 GLU A CA 1
ATOM 666 C C . GLU A 1 81 ? -16.583 -0.076 26.972 1.00 93.19 81 GLU A C 1
ATOM 668 O O . GLU A 1 81 ? -16.993 -1.225 27.157 1.00 93.19 81 GLU A O 1
ATOM 673 N N . LEU A 1 82 ? -16.834 0.915 27.835 1.00 94.25 82 LEU A N 1
ATOM 674 C CA . LEU A 1 82 ? -17.573 0.744 29.095 1.00 94.25 82 LEU A CA 1
ATOM 675 C C . LEU A 1 82 ? -19.073 0.472 28.895 1.00 94.25 82 LEU A C 1
ATOM 677 O O . LEU A 1 82 ? -19.731 -0.036 29.800 1.00 94.25 82 LEU A O 1
ATOM 681 N N . LEU A 1 83 ? -19.613 0.829 27.731 1.00 94.62 83 LEU A N 1
ATOM 682 C CA . LEU A 1 83 ? -21.018 0.671 27.351 1.00 94.62 83 LEU A CA 1
ATOM 683 C C . LEU A 1 83 ? -21.258 -0.603 26.524 1.00 94.62 83 LEU A C 1
ATOM 685 O O . LEU A 1 83 ? -22.408 -0.994 26.324 1.00 94.62 83 LEU A O 1
ATOM 689 N N . LEU A 1 84 ? -20.196 -1.240 26.021 1.00 94.88 84 LEU A N 1
ATOM 690 C CA . LEU A 1 84 ? -20.297 -2.411 25.154 1.00 94.88 84 LEU A CA 1
ATOM 691 C C . LEU A 1 84 ? -20.508 -3.695 25.960 1.00 94.88 84 LEU A C 1
ATOM 693 O O . LEU A 1 84 ? -19.813 -3.958 26.943 1.00 94.88 84 LEU A O 1
ATOM 697 N N . SER A 1 85 ? -21.417 -4.543 25.477 1.00 96.88 85 SER A N 1
ATOM 698 C CA . SER A 1 85 ? -21.516 -5.934 25.923 1.00 96.88 85 SER A CA 1
ATOM 699 C C . SER A 1 85 ? -20.325 -6.754 25.421 1.00 96.88 85 SER A C 1
ATOM 701 O O . SER A 1 85 ? -19.724 -6.427 24.396 1.00 96.88 85 SER A O 1
ATOM 703 N N . ASP A 1 86 ? -20.026 -7.869 26.086 1.00 96.12 86 ASP A N 1
ATOM 704 C CA . ASP A 1 86 ? -18.935 -8.766 25.674 1.00 96.12 86 ASP A CA 1
ATOM 705 C C . ASP A 1 86 ? -19.119 -9.289 24.243 1.00 96.12 86 ASP A C 1
ATOM 707 O O . ASP A 1 86 ? -18.162 -9.362 23.474 1.00 96.12 86 ASP A O 1
ATOM 711 N N . ALA A 1 87 ? -20.365 -9.570 23.846 1.00 96.38 87 ALA A N 1
ATOM 712 C CA . ALA A 1 87 ? -20.693 -9.961 22.478 1.00 96.38 87 ALA A CA 1
ATOM 713 C C . ALA A 1 87 ? -20.328 -8.865 21.465 1.00 96.38 87 ALA A C 1
ATOM 715 O O . ALA A 1 87 ? -19.760 -9.164 20.416 1.00 96.38 87 ALA A O 1
ATOM 716 N N . LYS A 1 88 ? -20.603 -7.591 21.786 1.00 96.06 88 LYS A N 1
ATOM 717 C CA . LYS A 1 88 ? -20.273 -6.482 20.885 1.00 96.06 88 LYS A CA 1
ATOM 718 C C . LYS A 1 88 ? -18.768 -6.224 20.821 1.00 96.06 88 LYS A C 1
ATOM 720 O O . LYS A 1 88 ? -18.254 -5.931 19.746 1.00 96.06 88 LYS A O 1
ATOM 725 N N . LYS A 1 89 ? -18.052 -6.391 21.937 1.00 95.62 89 LYS A N 1
ATOM 726 C CA . LYS A 1 89 ? -16.582 -6.325 21.963 1.00 95.62 89 LYS A CA 1
ATOM 727 C C . LYS A 1 89 ? -15.959 -7.395 21.065 1.00 95.62 89 LYS A C 1
ATOM 729 O O . LYS A 1 89 ? -15.069 -7.080 20.284 1.00 95.62 89 LYS A O 1
ATOM 734 N N . ALA A 1 90 ? -16.462 -8.629 21.131 1.00 95.88 90 ALA A N 1
ATOM 735 C CA . ALA A 1 90 ? -15.998 -9.718 20.275 1.00 95.88 90 ALA A CA 1
ATOM 736 C C . ALA A 1 90 ? -16.258 -9.440 18.783 1.00 95.88 90 ALA A C 1
ATOM 738 O O . ALA A 1 90 ? -15.377 -9.659 17.959 1.00 95.88 90 ALA A O 1
ATOM 739 N N . GLU A 1 91 ? -17.433 -8.908 18.434 1.00 96.12 91 GLU A N 1
ATOM 740 C CA . GLU A 1 91 ? -17.758 -8.521 17.054 1.00 96.12 91 GLU A CA 1
ATOM 741 C C . GLU A 1 91 ? -16.793 -7.452 16.515 1.00 96.12 91 GLU A C 1
ATOM 743 O O . GLU A 1 91 ? -16.254 -7.603 15.421 1.00 96.12 91 GLU A O 1
ATOM 748 N N . MET A 1 92 ? -16.521 -6.403 17.301 1.00 94.94 92 MET A N 1
ATOM 749 C CA . MET A 1 92 ? -15.587 -5.339 16.908 1.00 94.94 92 MET A CA 1
ATOM 750 C C . MET A 1 92 ? -14.146 -5.842 16.774 1.00 94.94 92 MET A C 1
ATOM 752 O O . MET A 1 92 ? -13.429 -5.395 15.883 1.00 94.94 92 MET A O 1
ATOM 756 N N . GLN A 1 93 ? -13.725 -6.785 17.624 1.00 94.88 93 GLN A N 1
ATOM 757 C CA . GLN A 1 93 ? -12.412 -7.419 17.511 1.00 94.88 93 GLN A CA 1
ATOM 758 C C . GLN A 1 93 ? -12.278 -8.192 16.192 1.00 94.88 93 GLN A C 1
ATOM 760 O O . GLN A 1 93 ? -11.281 -8.035 15.493 1.00 94.88 93 GLN A O 1
ATOM 765 N N . VAL A 1 94 ? -13.299 -8.971 15.819 1.00 96.62 94 VAL A N 1
ATOM 766 C CA . VAL A 1 94 ? -13.323 -9.694 14.536 1.00 96.62 94 VAL A CA 1
ATOM 767 C C . VAL A 1 94 ? -13.301 -8.721 13.356 1.00 96.62 94 VAL A C 1
ATOM 769 O O . VAL A 1 94 ? -12.556 -8.936 12.403 1.00 96.62 94 VAL A O 1
ATOM 772 N N . GLU A 1 95 ? -14.071 -7.630 13.415 1.00 96.19 95 GLU A N 1
ATOM 773 C CA . GLU A 1 95 ? -14.057 -6.605 12.364 1.00 96.19 95 GLU A CA 1
ATOM 774 C C . GLU A 1 95 ? -12.676 -5.946 12.226 1.00 96.19 95 GLU A C 1
ATOM 776 O O . GLU A 1 95 ? -12.200 -5.728 11.109 1.00 96.19 95 GLU A O 1
ATOM 781 N N . PHE A 1 96 ? -12.011 -5.657 13.347 1.00 96.62 96 PHE A N 1
ATOM 782 C CA . PHE A 1 96 ? -10.666 -5.092 13.347 1.00 96.62 96 PHE A CA 1
ATOM 783 C C . PHE A 1 96 ? -9.645 -6.060 12.735 1.00 96.62 96 PHE A C 1
ATOM 785 O O . PHE A 1 96 ? -8.881 -5.666 11.856 1.00 96.62 96 PHE A O 1
ATOM 792 N N . GLU A 1 97 ? -9.652 -7.328 13.150 1.00 97.06 97 GLU A N 1
ATOM 793 C CA . GLU A 1 97 ? -8.761 -8.364 12.610 1.00 97.06 97 GLU A CA 1
ATOM 794 C C . GLU A 1 97 ? -8.957 -8.566 11.105 1.00 97.06 97 GLU A C 1
ATOM 796 O O . GLU A 1 97 ? -7.983 -8.624 10.350 1.00 97.06 97 GLU A O 1
ATOM 801 N N . GLU A 1 98 ? -10.209 -8.601 10.653 1.00 97.44 98 GLU A N 1
ATOM 802 C CA . GLU A 1 98 ? -10.550 -8.691 9.236 1.00 97.44 98 GLU A CA 1
ATOM 803 C C . GLU A 1 98 ? -10.024 -7.476 8.460 1.00 97.44 98 GLU A C 1
ATOM 805 O O . GLU A 1 98 ? -9.401 -7.628 7.409 1.00 97.44 98 GLU A O 1
ATOM 810 N N . ALA A 1 99 ? -10.206 -6.264 8.986 1.00 97.25 99 ALA A N 1
ATOM 811 C CA . ALA A 1 99 ? -9.707 -5.051 8.347 1.00 97.25 99 ALA A CA 1
ATOM 812 C C . ALA A 1 99 ? -8.165 -5.002 8.293 1.00 97.25 99 ALA A C 1
ATOM 814 O O . ALA A 1 99 ? -7.606 -4.533 7.297 1.00 97.25 99 ALA A O 1
ATOM 815 N N . VAL A 1 100 ? -7.467 -5.522 9.313 1.00 98.12 100 VAL A N 1
ATOM 816 C CA . VAL A 1 100 ? -5.999 -5.661 9.303 1.00 98.12 100 VAL A CA 1
ATOM 817 C C . VAL A 1 100 ? -5.572 -6.635 8.212 1.00 98.12 100 VAL A C 1
ATOM 819 O O . VAL A 1 100 ? -4.680 -6.311 7.424 1.00 98.12 100 VAL A O 1
ATOM 822 N N . ARG A 1 101 ? -6.227 -7.799 8.128 1.00 98.31 101 ARG A N 1
ATOM 823 C CA . ARG A 1 101 ? -5.937 -8.799 7.096 1.00 98.31 101 ARG A CA 1
ATOM 824 C C . ARG A 1 101 ? -6.118 -8.212 5.699 1.00 98.31 101 ARG A C 1
ATOM 826 O O . ARG A 1 101 ? -5.206 -8.298 4.884 1.00 98.31 101 ARG A O 1
ATOM 833 N N . GLN A 1 102 ? -7.240 -7.541 5.451 1.00 97.81 102 GLN A N 1
ATOM 834 C CA . GLN A 1 102 ? -7.531 -6.926 4.155 1.00 97.81 102 GLN A CA 1
ATOM 835 C C . GLN A 1 102 ? -6.503 -5.862 3.758 1.00 97.81 102 GLN A C 1
ATOM 837 O O . GLN A 1 102 ? -6.157 -5.753 2.584 1.00 97.81 102 GLN A O 1
ATOM 842 N N . LEU A 1 103 ? -6.002 -5.064 4.708 1.00 98.19 103 LEU A N 1
ATOM 843 C CA . LEU A 1 103 ? -4.939 -4.096 4.429 1.00 98.19 103 LEU A CA 1
ATOM 844 C C . LEU A 1 103 ? -3.621 -4.793 4.059 1.00 98.19 103 LEU A C 1
ATOM 846 O O . LEU A 1 103 ? -2.945 -4.367 3.119 1.00 98.19 103 LEU A O 1
ATOM 850 N N . GLN A 1 104 ? -3.256 -5.859 4.775 1.00 98.06 104 GLN A N 1
ATOM 851 C CA . GLN A 1 104 ? -2.048 -6.636 4.483 1.00 98.06 104 GLN A CA 1
ATOM 852 C C . GLN A 1 104 ? -2.132 -7.313 3.112 1.00 98.06 104 GLN A C 1
ATOM 854 O O . GLN A 1 104 ? -1.203 -7.180 2.315 1.00 98.06 104 GLN A O 1
ATOM 859 N N . GLU A 1 105 ? -3.251 -7.977 2.819 1.00 98.25 105 GLU A N 1
ATOM 860 C CA . GLU A 1 105 ? -3.526 -8.610 1.525 1.00 98.25 105 GLU A CA 1
ATOM 861 C C . GLU A 1 105 ? -3.460 -7.583 0.398 1.00 98.25 105 GLU A C 1
ATOM 863 O O . GLU A 1 105 ? -2.683 -7.753 -0.537 1.00 98.25 105 GLU A O 1
ATOM 868 N N . PHE A 1 106 ? -4.168 -6.458 0.534 1.00 98.50 106 PHE A N 1
ATOM 869 C CA . PHE A 1 106 ? -4.138 -5.379 -0.449 1.00 98.50 106 PHE A CA 1
ATOM 870 C C . PHE A 1 106 ? -2.711 -4.875 -0.709 1.00 98.50 106 PHE A C 1
ATOM 872 O O . PHE A 1 106 ? -2.276 -4.767 -1.857 1.00 98.50 106 PHE A O 1
ATOM 879 N N . THR A 1 107 ? -1.955 -4.600 0.355 1.00 96.62 107 THR A N 1
ATOM 880 C CA . THR A 1 107 ? -0.582 -4.091 0.239 1.00 96.62 107 THR A CA 1
ATOM 881 C C . THR A 1 107 ? 0.317 -5.106 -0.465 1.00 96.62 107 THR A C 1
ATOM 883 O O . THR A 1 107 ? 1.078 -4.744 -1.360 1.00 96.62 107 THR A O 1
ATOM 886 N N . GLN A 1 108 ? 0.201 -6.388 -0.122 1.00 97.56 108 GLN A N 1
ATOM 887 C CA . GLN A 1 108 ? 0.981 -7.456 -0.739 1.00 97.56 108 GLN A CA 1
ATOM 888 C C . GLN A 1 108 ? 0.599 -7.682 -2.209 1.00 97.56 108 GLN A C 1
ATOM 890 O O . GLN A 1 108 ? 1.475 -7.856 -3.059 1.00 97.56 108 GLN A O 1
ATOM 895 N N . GLU A 1 109 ? -0.694 -7.671 -2.526 1.00 98.12 109 GLU A N 1
ATOM 896 C CA . GLU A 1 109 ? -1.211 -7.891 -3.876 1.00 98.12 109 GLU A CA 1
ATOM 897 C C . GLU A 1 109 ? -0.875 -6.747 -4.829 1.00 98.12 109 GLU A C 1
ATOM 899 O O . GLU A 1 109 ? -0.590 -6.996 -6.004 1.00 98.12 109 GLU A O 1
ATOM 904 N N . LYS A 1 110 ? -0.904 -5.500 -4.346 1.00 97.50 110 LYS A N 1
ATOM 905 C CA . LYS A 1 110 ? -0.684 -4.306 -5.171 1.00 97.50 110 LYS A CA 1
ATOM 906 C C . LYS A 1 110 ? 0.769 -3.856 -5.183 1.00 97.50 110 LYS A C 1
ATOM 908 O O . LYS A 1 110 ? 1.328 -3.662 -6.260 1.00 97.50 110 LYS A O 1
ATOM 913 N N . LEU A 1 111 ? 1.376 -3.724 -4.005 1.00 94.00 111 LEU A N 1
ATOM 914 C CA . LEU A 1 111 ? 2.685 -3.096 -3.790 1.00 94.00 111 LEU A CA 1
ATOM 915 C C . LEU A 1 111 ? 3.789 -4.091 -3.401 1.00 94.00 111 LEU A C 1
ATOM 917 O O . LEU A 1 111 ? 4.950 -3.703 -3.289 1.00 94.00 111 LEU A O 1
ATOM 921 N N . GLY A 1 112 ? 3.456 -5.367 -3.193 1.00 92.06 112 GLY A N 1
ATOM 922 C CA . GLY A 1 112 ? 4.434 -6.393 -2.846 1.00 92.06 112 GLY A CA 1
ATOM 923 C C . GLY A 1 112 ? 5.439 -6.693 -3.971 1.00 92.06 112 GLY A C 1
ATOM 924 O O . GLY A 1 112 ? 5.238 -6.303 -5.123 1.00 92.06 112 GLY A O 1
ATOM 925 N N . PRO A 1 113 ? 6.502 -7.465 -3.678 1.00 86.50 113 PRO A N 1
ATOM 926 C CA . PRO A 1 113 ? 7.586 -7.766 -4.625 1.00 86.50 113 PRO A CA 1
ATOM 927 C C . PRO A 1 113 ? 7.137 -8.496 -5.900 1.00 86.50 113 PRO A C 1
ATOM 929 O O . PRO A 1 113 ? 7.790 -8.376 -6.926 1.00 86.50 113 PRO A O 1
ATOM 932 N N . ASN A 1 114 ? 6.013 -9.216 -5.849 1.00 91.00 114 ASN A N 1
ATOM 933 C CA . ASN A 1 114 ? 5.364 -9.841 -7.011 1.00 91.00 114 ASN A CA 1
ATOM 934 C C . ASN A 1 114 ? 3.957 -9.266 -7.257 1.00 91.00 114 ASN A C 1
ATOM 936 O O . ASN A 1 114 ? 3.109 -9.909 -7.880 1.00 91.00 114 ASN A O 1
ATOM 940 N N . GLY A 1 115 ? 3.688 -8.088 -6.695 1.00 93.50 115 GLY A N 1
ATOM 941 C CA . GLY A 1 115 ? 2.401 -7.417 -6.743 1.00 93.50 115 GLY A CA 1
ATOM 942 C C . GLY A 1 115 ? 2.082 -6.841 -8.119 1.00 93.50 115 GLY A C 1
ATOM 943 O O . GLY A 1 115 ? 2.840 -6.963 -9.084 1.00 93.50 115 GLY A O 1
ATOM 944 N N . GLU A 1 116 ? 0.923 -6.208 -8.220 1.00 96.31 116 GLU A N 1
ATOM 945 C CA . GLU A 1 116 ? 0.429 -5.612 -9.457 1.00 96.31 116 GLU A CA 1
ATOM 946 C C . GLU A 1 116 ? 1.370 -4.544 -10.009 1.00 96.31 116 GLU A C 1
ATOM 948 O O . GLU A 1 116 ? 1.611 -4.530 -11.214 1.00 96.31 116 GLU A O 1
ATOM 953 N N . ILE A 1 117 ? 1.969 -3.724 -9.141 1.00 92.69 117 ILE A N 1
ATOM 954 C CA . ILE A 1 117 ? 2.912 -2.684 -9.560 1.00 92.69 117 ILE A CA 1
ATOM 955 C C . ILE A 1 117 ? 4.145 -3.277 -10.256 1.00 92.69 117 ILE A C 1
ATOM 957 O O . ILE A 1 117 ? 4.584 -2.769 -11.286 1.00 92.69 117 ILE A O 1
ATOM 961 N N . PHE A 1 118 ? 4.656 -4.401 -9.747 1.00 90.94 118 PHE A N 1
ATOM 962 C CA . PHE A 1 118 ? 5.793 -5.107 -10.331 1.00 90.94 118 PHE A CA 1
ATOM 963 C C . PHE A 1 118 ? 5.427 -5.718 -11.686 1.00 90.94 118 PHE A C 1
ATOM 965 O O . PHE A 1 118 ? 6.140 -5.532 -12.671 1.00 90.94 118 PHE A O 1
ATOM 972 N N . ARG A 1 119 ? 4.270 -6.389 -11.768 1.00 93.62 119 ARG A N 1
ATOM 973 C CA . ARG A 1 119 ? 3.774 -6.952 -13.035 1.00 93.62 119 ARG A CA 1
ATOM 974 C C . ARG A 1 119 ? 3.567 -5.866 -14.088 1.00 93.62 119 ARG A C 1
ATOM 976 O O . ARG A 1 119 ? 3.955 -6.061 -15.236 1.00 93.62 119 ARG A O 1
ATOM 983 N N . LYS A 1 120 ? 3.020 -4.712 -13.693 1.00 93.25 120 LYS A N 1
ATOM 984 C CA . LYS A 1 120 ? 2.842 -3.561 -14.583 1.00 93.25 120 LYS A CA 1
ATOM 985 C C . LYS A 1 120 ? 4.166 -2.966 -15.038 1.00 93.25 120 LYS A C 1
ATOM 987 O O . LYS A 1 120 ? 4.277 -2.599 -16.201 1.00 93.25 120 LYS A O 1
ATOM 992 N N . ASN A 1 121 ? 5.179 -2.917 -14.174 1.00 88.44 121 ASN A N 1
ATOM 993 C CA . ASN A 1 121 ? 6.507 -2.469 -14.581 1.00 88.44 121 ASN A CA 1
ATOM 994 C C . ASN A 1 121 ? 7.093 -3.357 -15.688 1.00 88.44 121 ASN A C 1
ATOM 996 O O . ASN A 1 121 ? 7.580 -2.821 -16.683 1.00 88.44 121 ASN A O 1
ATOM 1000 N N . ILE A 1 122 ? 6.982 -4.682 -15.557 1.00 88.44 122 ILE A N 1
ATOM 1001 C CA . ILE A 1 122 ? 7.419 -5.622 -16.598 1.00 88.44 122 ILE A CA 1
ATOM 1002 C C . ILE A 1 122 ? 6.616 -5.408 -17.884 1.00 88.44 122 ILE A C 1
ATOM 1004 O O . ILE A 1 122 ? 7.205 -5.187 -18.938 1.00 88.44 122 ILE A O 1
ATOM 1008 N N . GLU A 1 123 ? 5.284 -5.427 -17.791 1.00 91.12 123 GLU A N 1
ATOM 1009 C CA . GLU A 1 123 ? 4.373 -5.292 -18.936 1.00 91.12 123 GLU A CA 1
ATOM 1010 C C . GLU A 1 123 ? 4.651 -4.022 -19.748 1.00 91.12 123 GLU A C 1
ATOM 1012 O O . GLU A 1 123 ? 4.745 -4.074 -20.973 1.00 91.12 123 GLU A O 1
ATOM 1017 N N . LEU A 1 124 ? 4.821 -2.888 -19.065 1.00 88.62 124 LEU A N 1
ATOM 1018 C CA . LEU A 1 124 ? 5.049 -1.598 -19.706 1.00 88.62 124 LEU A CA 1
ATOM 1019 C C . LEU A 1 124 ? 6.472 -1.461 -20.263 1.00 88.62 124 LEU A C 1
ATOM 1021 O O . LEU A 1 124 ? 6.657 -0.837 -21.306 1.00 88.62 124 LEU A O 1
ATOM 1025 N N . SER A 1 125 ? 7.477 -2.045 -19.602 1.00 85.62 125 SER A N 1
ATOM 1026 C CA . SER A 1 125 ? 8.883 -1.903 -20.013 1.00 85.62 125 SER A CA 1
ATOM 1027 C C . SER A 1 125 ? 9.291 -2.885 -21.115 1.00 85.62 125 SER A C 1
ATOM 1029 O O . SER A 1 125 ? 10.181 -2.573 -21.907 1.00 85.62 125 SER A O 1
ATOM 1031 N N . SER A 1 126 ? 8.637 -4.049 -21.209 1.00 87.06 126 SER A N 1
ATOM 1032 C CA . SER A 1 126 ? 8.946 -5.102 -22.191 1.00 87.06 126 SER A CA 1
ATOM 1033 C C . SER A 1 126 ? 9.069 -4.597 -23.638 1.00 87.06 126 SER A C 1
ATOM 1035 O O . SER A 1 126 ? 10.116 -4.832 -24.242 1.00 87.06 126 SER A O 1
ATOM 1037 N N . PRO A 1 127 ? 8.103 -3.840 -24.198 1.00 86.88 127 PRO A N 1
ATOM 1038 C CA . PRO A 1 127 ? 8.191 -3.359 -25.580 1.00 86.88 127 PRO A CA 1
ATOM 1039 C C . PRO A 1 127 ? 9.365 -2.404 -25.812 1.00 86.88 127 PRO A C 1
ATOM 1041 O O . PRO A 1 127 ? 9.897 -2.298 -26.917 1.00 86.88 127 PRO A O 1
ATOM 1044 N N . VAL A 1 128 ? 9.764 -1.669 -24.774 1.00 82.69 128 VAL A N 1
ATOM 1045 C CA . VAL A 1 128 ? 10.885 -0.737 -24.866 1.00 82.69 128 VAL A CA 1
ATOM 1046 C C . VAL A 1 128 ? 12.205 -1.498 -24.873 1.00 82.69 128 VAL A C 1
ATOM 1048 O O . VAL A 1 128 ? 13.072 -1.199 -25.691 1.00 82.69 128 VAL A O 1
ATOM 1051 N N . PHE A 1 129 ? 12.332 -2.530 -24.036 1.00 78.62 129 PHE A N 1
ATOM 1052 C CA . PHE A 1 129 ? 13.489 -3.423 -24.067 1.00 78.62 129 PHE A CA 1
ATOM 1053 C C . PHE A 1 129 ? 13.622 -4.156 -25.403 1.00 78.62 129 PHE A C 1
ATOM 1055 O O . PHE A 1 129 ? 14.731 -4.261 -25.920 1.00 78.62 129 PHE A O 1
ATOM 1062 N N . GLU A 1 130 ? 12.514 -4.598 -26.002 1.00 84.19 130 GLU A N 1
ATOM 1063 C CA . GLU A 1 130 ? 12.524 -5.201 -27.340 1.00 84.19 130 GLU A CA 1
ATOM 1064 C C . GLU A 1 130 ? 13.075 -4.234 -28.395 1.00 84.19 130 GLU A C 1
ATOM 1066 O O . GLU A 1 130 ? 14.003 -4.591 -29.117 1.00 84.19 130 GLU A O 1
ATOM 1071 N N . LYS A 1 131 ? 12.594 -2.982 -28.428 1.00 79.50 131 LYS A N 1
ATOM 1072 C CA . LYS A 1 131 ? 13.104 -1.955 -29.357 1.00 79.50 131 LYS A CA 1
ATOM 1073 C C . LYS A 1 131 ? 14.603 -1.701 -29.194 1.00 79.50 131 LYS A C 1
ATOM 1075 O O . LYS A 1 131 ? 15.312 -1.569 -30.188 1.00 79.50 131 LYS A O 1
ATOM 1080 N N . VAL A 1 132 ? 15.080 -1.613 -27.950 1.00 76.94 132 VAL A N 1
ATOM 1081 C CA . VAL A 1 132 ? 16.507 -1.408 -27.660 1.00 76.94 132 VAL A CA 1
ATOM 1082 C C . VAL A 1 132 ? 17.330 -2.599 -28.148 1.00 76.94 132 VAL A C 1
ATOM 1084 O O . VAL A 1 132 ? 18.360 -2.400 -28.786 1.00 76.94 132 VAL A O 1
ATOM 1087 N N . ASN A 1 133 ? 16.864 -3.825 -27.905 1.00 76.81 133 ASN A N 1
ATOM 1088 C CA . ASN A 1 133 ? 17.559 -5.033 -28.344 1.00 76.81 133 ASN A CA 1
ATOM 1089 C C . ASN A 1 133 ? 17.635 -5.125 -29.873 1.00 76.81 133 ASN A C 1
ATOM 1091 O O . ASN A 1 133 ? 18.722 -5.347 -30.398 1.00 76.81 133 ASN A O 1
ATOM 1095 N N . THR A 1 134 ? 16.535 -4.873 -30.590 1.00 79.81 134 THR A N 1
ATOM 1096 C CA . THR A 1 134 ? 16.538 -4.859 -32.063 1.00 79.81 134 THR A CA 1
ATOM 1097 C C . THR A 1 134 ? 17.511 -3.818 -32.618 1.00 79.81 134 THR A C 1
ATOM 1099 O O . THR A 1 134 ? 18.289 -4.125 -33.515 1.00 79.81 134 THR A O 1
ATOM 1102 N N . ALA A 1 135 ? 17.540 -2.608 -32.050 1.00 75.25 135 ALA A N 1
ATOM 1103 C CA . ALA A 1 135 ? 18.473 -1.569 -32.488 1.00 75.25 135 ALA A CA 1
ATOM 1104 C C . ALA A 1 135 ? 19.948 -1.955 -32.262 1.00 75.25 135 ALA A C 1
ATOM 1106 O O . ALA A 1 135 ? 20.812 -1.574 -33.048 1.00 75.25 135 ALA A O 1
ATOM 1107 N N . LEU A 1 136 ? 20.253 -2.706 -31.198 1.00 72.62 136 LEU A N 1
ATOM 1108 C CA . LEU A 1 136 ? 21.603 -3.220 -30.947 1.00 72.62 136 LEU A CA 1
ATOM 1109 C C . LEU A 1 136 ? 21.985 -4.351 -31.910 1.00 72.62 136 LEU A C 1
ATOM 1111 O O . LEU A 1 136 ? 23.143 -4.423 -32.312 1.00 72.62 136 LEU A O 1
ATOM 1115 N N . GLU A 1 137 ? 21.036 -5.212 -32.285 1.00 72.06 137 GLU A N 1
ATOM 1116 C CA . GLU A 1 137 ? 21.245 -6.288 -33.263 1.00 72.06 137 GLU A CA 1
ATOM 1117 C C . GLU A 1 137 ? 21.491 -5.752 -34.679 1.00 72.06 137 GLU A C 1
ATOM 1119 O O . GLU A 1 137 ? 22.319 -6.304 -35.393 1.00 72.06 137 GLU A O 1
ATOM 1124 N N . GLU A 1 138 ? 20.839 -4.656 -35.078 1.00 69.06 138 GLU A N 1
ATOM 1125 C CA . GLU A 1 138 ? 21.071 -4.007 -36.381 1.00 69.06 138 GLU A CA 1
ATOM 1126 C C . GLU A 1 138 ? 22.449 -3.328 -36.494 1.00 69.06 138 GLU A C 1
ATOM 1128 O O . GLU A 1 138 ? 22.936 -3.088 -37.601 1.00 69.06 138 GLU A O 1
ATOM 1133 N N . LEU A 1 139 ? 23.074 -2.993 -35.361 1.00 63.97 139 LEU A N 1
ATOM 1134 C CA . LEU A 1 139 ? 24.398 -2.365 -35.298 1.00 63.97 139 LEU A CA 1
ATOM 1135 C C . LEU A 1 139 ? 25.555 -3.379 -35.233 1.00 63.97 139 LEU A C 1
ATOM 1137 O O . LEU A 1 139 ? 26.711 -2.962 -35.357 1.00 63.97 139 LEU A O 1
ATOM 1141 N N . ALA A 1 140 ? 25.261 -4.662 -34.994 1.00 55.22 140 ALA A N 1
ATOM 1142 C CA . ALA A 1 140 ? 26.232 -5.748 -34.829 1.00 55.22 140 ALA A CA 1
ATOM 1143 C C . ALA A 1 140 ? 26.533 -6.472 -36.152 1.00 55.22 140 ALA A C 1
ATOM 1145 O O . ALA A 1 140 ? 27.714 -6.853 -36.336 1.00 55.22 140 ALA A O 1
#

Radius of gyration: 29.95 Å; chains: 1; bounding box: 70×61×66 Å

Foldseek 3Di:
DDDDDDDDDDPPPDDDDDDDPPPPPPPPPPDPPPLVVCVVPPVLSVVLVVVLVVLVVVLVVVLVVLVVVLVVLVVVCVVCVVVDDPVRVVVSVVVNVVSVVVSVCSCCQDVNPPHPSVVSSCVSCVVVVVVVVVVVVVVD

Secondary structure (DSSP, 8-state):
----------------------------------HHHHHHH-HHHHHHHHHHHHHHHHHHHHHHHHHHHHHHHHHHHHHHGGG--HHHHHHHHHHHHHHHHHHHHHHHHHHSTTSHHHHHHHHHHHHHHHHHHHHHHHT-

pLDDT: mean 79.07, std 20.73, range [36.53, 98.5]

Sequence (140 aa):
MKRLGVPSLILLFSLSILSAPEALHAAIKIGYIDSEILRERMPEFQQIERELERLKQQYEQEAMDRQSKLIKLQEDFQKQELLLSDAKKAEMQVEFEEAVRQLQEFTQEKLGPNGEIFRKNIELSSPVFEKVNTALEELA